Protein AF-A0A0N0GN19-F1 (afdb_monomer_lite)

Sequence (93 aa):
MWAGDTSGAAALVQQLVDAQPWQGPRIKVFNSLAGTVPDRVVCNCKQVKESAIRARVTQGDGLDTLKAKLGCGTVCGSCVPEIKRMCASVALV

InterPro domains:
  IPR007419 BFD-like [2Fe-2S]-binding domain [PF04324] (41-86)
  IPR041854 BFD-like [2Fe-2S]-binding domain superfamily [G3DSA:1.10.10.1100] (41-90)

Structure (mmCIF, N/CA/C/O backbone):
data_AF-A0A0N0GN19-F1
#
_entry.id   AF-A0A0N0GN19-F1
#
loop_
_atom_site.group_PDB
_atom_site.id
_atom_site.type_symbol
_atom_site.label_atom_id
_atom_site.label_alt_id
_atom_site.label_comp_id
_atom_site.label_asym_id
_atom_site.label_entity_id
_atom_site.label_seq_id
_atom_site.pdbx_PDB_ins_code
_atom_site.Cartn_x
_atom_site.Cartn_y
_atom_site.Cart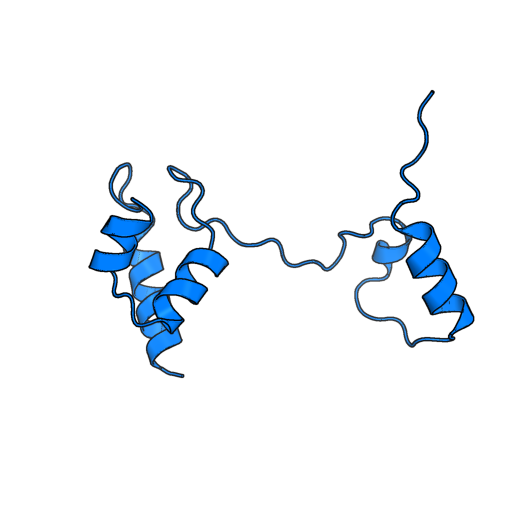n_z
_atom_site.occupancy
_atom_site.B_iso_or_equiv
_atom_site.auth_seq_id
_atom_site.auth_comp_id
_atom_site.auth_asym_id
_atom_site.auth_atom_id
_atom_site.pdbx_PDB_model_num
ATOM 1 N N . MET A 1 1 ? 35.399 3.226 -3.947 1.00 42.25 1 MET A N 1
ATOM 2 C CA . MET A 1 1 ? 35.062 2.172 -4.925 1.00 42.25 1 MET A CA 1
ATOM 3 C C . MET A 1 1 ? 33.543 2.113 -5.032 1.00 42.25 1 MET A C 1
ATOM 5 O O . MET A 1 1 ? 32.910 1.511 -4.180 1.00 42.25 1 MET A O 1
ATOM 9 N N . TRP A 1 2 ? 32.950 2.831 -5.990 1.00 53.22 2 TRP A N 1
ATOM 10 C CA . TRP A 1 2 ? 31.511 2.767 -6.267 1.00 53.22 2 TRP A CA 1
ATOM 11 C C . TRP A 1 2 ? 31.310 1.825 -7.447 1.00 53.22 2 TRP A C 1
ATOM 13 O O . TRP A 1 2 ? 31.482 2.225 -8.595 1.00 53.22 2 TRP A O 1
ATOM 23 N N . ALA A 1 3 ? 31.021 0.556 -7.167 1.00 56.72 3 ALA A N 1
ATOM 24 C CA . ALA A 1 3 ? 30.478 -0.317 -8.194 1.00 56.72 3 ALA A CA 1
ATOM 25 C C . ALA A 1 3 ? 29.063 0.193 -8.486 1.00 56.72 3 ALA A C 1
ATOM 27 O O . ALA A 1 3 ? 28.198 0.138 -7.613 1.00 56.72 3 ALA A O 1
ATOM 28 N N . GLY A 1 4 ? 28.860 0.776 -9.669 1.00 65.81 4 GLY A N 1
ATOM 29 C CA . GLY A 1 4 ? 27.516 1.061 -10.153 1.00 65.81 4 GLY A CA 1
ATOM 30 C C . GLY A 1 4 ? 26.715 -0.237 -10.127 1.00 65.81 4 GLY A C 1
ATOM 31 O O . GLY A 1 4 ? 27.204 -1.268 -10.586 1.00 65.81 4 GLY A O 1
ATOM 32 N N . ASP A 1 5 ? 25.528 -0.197 -9.534 1.00 69.75 5 ASP A N 1
ATOM 33 C CA . ASP A 1 5 ? 24.662 -1.363 -9.422 1.00 69.75 5 ASP A CA 1
ATOM 34 C C . ASP A 1 5 ? 24.176 -1.780 -10.821 1.00 69.75 5 ASP A C 1
ATOM 36 O O . ASP A 1 5 ? 23.324 -1.129 -11.427 1.00 69.75 5 ASP A O 1
ATOM 40 N N . THR A 1 6 ? 24.761 -2.848 -11.366 1.00 71.69 6 THR A N 1
ATOM 41 C CA . THR A 1 6 ? 24.402 -3.413 -12.675 1.00 71.69 6 THR A CA 1
ATOM 42 C C . THR A 1 6 ? 23.295 -4.460 -12.581 1.00 71.69 6 THR A C 1
ATOM 44 O O . THR A 1 6 ? 22.991 -5.103 -13.587 1.00 71.69 6 THR A O 1
ATOM 47 N N . SER A 1 7 ? 22.643 -4.620 -11.423 1.00 70.12 7 SER A N 1
ATOM 48 C CA . SER A 1 7 ? 21.648 -5.678 -11.191 1.00 70.12 7 SER A CA 1
ATOM 49 C C . SER A 1 7 ? 20.464 -5.654 -12.174 1.00 70.12 7 SER A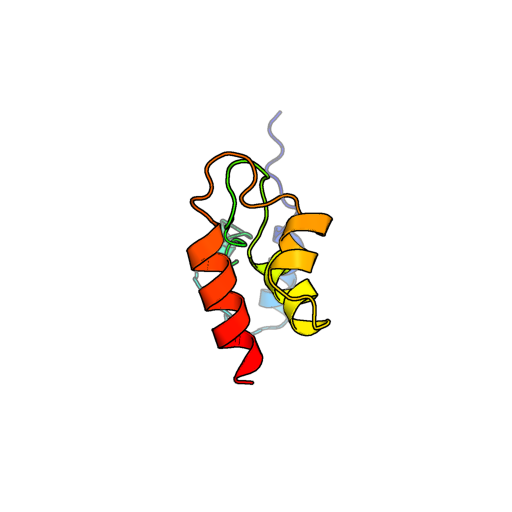 C 1
ATOM 51 O O . SER A 1 7 ? 19.805 -6.672 -12.361 1.00 70.12 7 SER A O 1
ATOM 53 N N . GLY A 1 8 ? 20.204 -4.527 -12.852 1.00 71.62 8 GLY A N 1
ATOM 54 C CA . GLY A 1 8 ? 19.199 -4.421 -13.922 1.00 71.62 8 GLY A CA 1
ATOM 55 C C . GLY A 1 8 ? 19.738 -4.509 -15.358 1.00 71.62 8 GLY A C 1
ATOM 56 O O . GLY A 1 8 ? 18.953 -4.657 -16.294 1.00 71.62 8 GLY A O 1
ATOM 57 N N . ALA A 1 9 ? 21.055 -4.418 -15.560 1.00 77.62 9 ALA A N 1
ATOM 58 C CA . ALA A 1 9 ? 21.656 -4.251 -16.884 1.00 77.62 9 ALA A CA 1
ATOM 59 C C . ALA A 1 9 ? 21.529 -5.512 -17.752 1.00 77.62 9 ALA A C 1
ATOM 61 O O . ALA A 1 9 ? 21.170 -5.414 -18.922 1.00 77.62 9 ALA A O 1
ATOM 62 N N . ALA A 1 10 ? 21.763 -6.697 -17.179 1.00 81.56 10 ALA A N 1
ATOM 63 C CA . ALA A 1 10 ? 21.687 -7.959 -17.919 1.00 81.56 10 ALA A CA 1
ATOM 64 C C . ALA A 1 10 ? 20.275 -8.229 -18.467 1.00 81.56 10 ALA A C 1
ATOM 66 O O . ALA A 1 10 ? 20.122 -8.592 -19.631 1.00 81.56 10 ALA A O 1
ATOM 67 N N . ALA A 1 11 ? 19.240 -7.984 -17.656 1.00 79.88 11 ALA A N 1
ATOM 68 C CA . ALA A 1 11 ? 17.850 -8.148 -18.079 1.00 79.88 11 ALA A CA 1
ATOM 69 C C . ALA A 1 11 ? 17.483 -7.191 -19.227 1.00 79.88 11 ALA A C 1
ATOM 71 O O . ALA A 1 11 ? 16.818 -7.597 -20.178 1.00 79.88 11 ALA A O 1
ATOM 72 N N . LEU A 1 12 ? 17.958 -5.942 -19.172 1.00 78.88 12 LEU A N 1
ATOM 73 C CA . LEU A 1 12 ? 17.733 -4.960 -20.233 1.00 78.88 12 LEU A CA 1
ATOM 74 C C . LEU A 1 12 ? 18.452 -5.340 -21.537 1.00 78.88 12 LEU A C 1
ATOM 76 O O . LEU A 1 12 ? 17.863 -5.235 -22.610 1.00 78.88 12 LEU A O 1
ATOM 80 N N . VAL A 1 13 ? 19.708 -5.796 -21.456 1.00 85.44 13 VAL A N 1
ATOM 81 C CA . VAL A 1 13 ? 20.469 -6.257 -22.632 1.00 85.44 13 VAL A CA 1
ATOM 82 C C . VAL A 1 13 ? 19.750 -7.421 -23.309 1.00 85.44 13 VAL A C 1
ATOM 84 O O . VAL A 1 13 ? 19.601 -7.405 -24.528 1.00 85.44 13 VAL A O 1
ATOM 87 N N . GLN A 1 14 ? 19.234 -8.376 -22.532 1.00 83.69 14 GLN A N 1
ATOM 88 C CA . GLN A 1 14 ? 18.492 -9.509 -23.079 1.00 83.69 14 GLN A CA 1
ATOM 89 C C . GLN A 1 14 ? 17.226 -9.062 -23.830 1.00 83.69 14 GLN A C 1
ATOM 91 O O . GLN A 1 14 ? 16.986 -9.512 -24.945 1.00 83.69 14 GLN A O 1
ATOM 96 N N . GLN A 1 15 ? 16.467 -8.098 -23.294 1.00 82.19 15 GLN A N 1
ATOM 97 C CA . GLN A 1 15 ? 15.290 -7.545 -23.984 1.00 82.19 15 GLN A CA 1
ATOM 98 C C . GLN A 1 15 ? 15.627 -6.885 -25.330 1.00 82.19 15 GLN A C 1
ATOM 100 O O . GLN A 1 15 ? 14.828 -6.963 -26.264 1.00 82.19 15 GLN A O 1
ATOM 105 N N . LEU A 1 16 ? 16.791 -6.233 -25.431 1.00 85.50 16 LEU A N 1
ATOM 106 C CA . LEU A 1 16 ? 17.260 -5.614 -26.675 1.00 85.50 16 LEU A CA 1
ATOM 107 C C . LEU A 1 16 ? 17.679 -6.662 -27.710 1.00 85.50 16 LEU A C 1
ATOM 109 O O . LEU A 1 16 ? 17.347 -6.514 -28.884 1.00 85.50 16 LEU A O 1
ATOM 113 N N . VAL A 1 17 ? 18.379 -7.715 -27.275 1.00 89.94 17 VAL A N 1
ATOM 114 C CA . VAL A 1 17 ? 18.770 -8.845 -28.135 1.00 89.94 17 VAL A CA 1
ATOM 115 C C . VAL A 1 17 ? 17.535 -9.561 -28.682 1.00 89.94 17 VAL A C 1
ATOM 117 O O . VAL A 1 17 ? 17.476 -9.848 -29.874 1.00 89.94 17 VAL A O 1
ATOM 120 N N . ASP A 1 18 ? 16.519 -9.762 -27.843 1.00 89.56 18 ASP A N 1
ATOM 121 C CA . ASP A 1 18 ? 15.269 -10.436 -28.211 1.00 89.56 18 ASP A CA 1
ATOM 122 C C . ASP A 1 18 ? 14.299 -9.534 -29.006 1.00 89.56 18 ASP A C 1
ATOM 124 O O . ASP A 1 18 ? 13.151 -9.917 -29.241 1.00 89.56 18 ASP A O 1
ATOM 128 N N . ALA A 1 19 ? 14.738 -8.329 -29.401 1.00 86.12 19 ALA A N 1
ATOM 129 C CA . ALA A 1 19 ? 13.963 -7.330 -30.141 1.00 86.12 19 ALA A CA 1
ATOM 130 C C . ALA A 1 19 ? 12.567 -7.063 -29.542 1.00 86.12 19 ALA A C 1
ATOM 132 O O . ALA A 1 19 ? 11.603 -6.786 -30.262 1.00 86.12 19 ALA A O 1
ATOM 133 N N . GLN A 1 20 ? 12.444 -7.150 -28.212 1.00 80.94 20 GLN A N 1
ATOM 134 C CA . GLN A 1 20 ? 11.161 -6.981 -27.542 1.00 80.94 20 GLN A CA 1
ATOM 135 C C . GLN A 1 20 ? 10.659 -5.538 -27.710 1.00 80.94 20 GLN A C 1
ATOM 137 O O . GLN A 1 20 ? 11.430 -4.587 -27.533 1.00 80.94 20 GLN A O 1
ATOM 142 N N . PRO A 1 21 ? 9.365 -5.334 -28.021 1.00 82.69 21 PRO A N 1
ATOM 143 C CA . PRO A 1 21 ? 8.797 -3.997 -28.104 1.00 82.69 21 PRO A CA 1
ATOM 144 C C . PRO A 1 21 ? 8.926 -3.291 -26.754 1.00 82.69 21 PRO A C 1
ATOM 146 O O . PRO A 1 21 ? 8.636 -3.867 -25.705 1.00 82.69 21 PRO A O 1
ATOM 149 N N . TRP A 1 22 ? 9.348 -2.027 -26.785 1.00 82.44 22 TRP A N 1
ATOM 150 C CA . TRP A 1 22 ? 9.584 -1.236 -25.581 1.00 82.44 22 TRP A CA 1
ATOM 151 C C . TRP A 1 22 ? 8.324 -1.145 -24.701 1.00 82.44 22 TRP A C 1
ATOM 153 O O . TRP A 1 22 ? 7.302 -0.611 -25.132 1.00 82.44 22 TRP A O 1
ATOM 163 N N . GLN A 1 23 ? 8.406 -1.616 -23.451 1.00 75.19 23 GLN A N 1
ATOM 164 C CA . GLN A 1 23 ? 7.296 -1.589 -22.490 1.00 75.19 23 GLN A CA 1
ATOM 165 C C . GLN A 1 23 ? 7.509 -0.504 -21.419 1.00 75.19 23 GLN A C 1
ATOM 167 O O . GLN A 1 23 ? 8.345 -0.642 -20.521 1.00 75.19 23 GLN A O 1
ATOM 172 N N . GLY A 1 24 ? 6.701 0.560 -21.471 1.00 79.81 24 GLY A N 1
ATOM 173 C CA . GLY A 1 24 ? 6.643 1.607 -20.442 1.00 79.81 24 GLY A CA 1
ATOM 174 C C . GLY A 1 24 ? 7.527 2.841 -20.704 1.00 79.81 24 GLY A C 1
ATOM 175 O O . GLY A 1 24 ? 7.866 3.141 -21.847 1.00 79.81 24 GLY A O 1
ATOM 176 N N . PRO A 1 25 ? 7.888 3.619 -19.668 1.00 84.69 25 PRO A N 1
ATOM 177 C CA . PRO A 1 25 ? 8.661 4.855 -19.825 1.00 84.69 25 PRO A CA 1
ATOM 178 C C . PRO A 1 25 ? 10.122 4.604 -20.232 1.00 84.69 25 PRO A C 1
ATOM 180 O O . PRO A 1 25 ? 10.794 3.772 -19.627 1.00 84.69 25 PRO A O 1
ATOM 183 N N . ARG A 1 26 ? 10.658 5.380 -21.190 1.00 86.00 26 ARG A N 1
ATOM 184 C CA . ARG A 1 26 ? 12.052 5.248 -21.688 1.00 86.00 26 ARG A CA 1
ATOM 185 C C . ARG A 1 26 ? 13.138 5.397 -20.617 1.00 86.00 26 ARG A C 1
ATOM 187 O O . ARG A 1 26 ? 14.225 4.850 -20.757 1.00 86.00 26 ARG A O 1
ATOM 194 N N . ILE A 1 27 ? 12.827 6.079 -19.518 1.00 85.38 27 ILE A N 1
ATOM 195 C CA . ILE A 1 27 ? 13.734 6.261 -18.379 1.00 85.38 27 ILE A CA 1
ATOM 196 C C . ILE A 1 27 ? 14.118 4.932 -17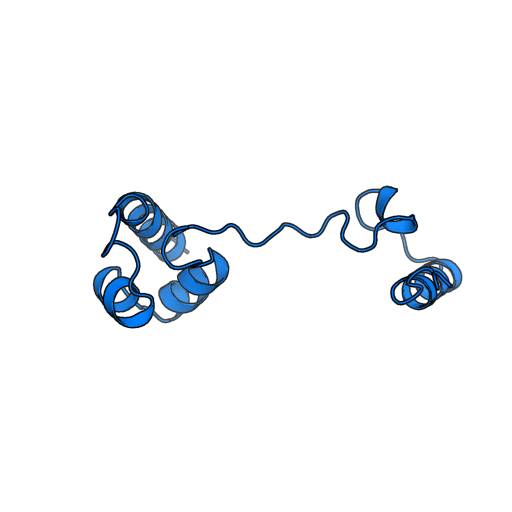.688 1.00 85.38 27 ILE A C 1
ATOM 198 O O . ILE A 1 27 ? 15.123 4.894 -16.981 1.00 85.38 27 ILE A O 1
ATOM 202 N N . LYS A 1 28 ? 13.400 3.824 -17.953 1.00 80.31 28 LYS A N 1
ATOM 203 C CA . LYS A 1 28 ? 13.755 2.481 -17.458 1.00 80.31 28 LYS A CA 1
ATOM 204 C C . LYS A 1 28 ? 15.175 2.029 -17.800 1.00 80.31 28 LYS A C 1
ATOM 206 O O . LYS A 1 28 ? 15.735 1.253 -17.036 1.00 80.31 28 LYS A O 1
ATOM 211 N N . VAL A 1 29 ? 15.766 2.536 -18.890 1.00 80.75 29 VAL A N 1
ATOM 212 C CA . VAL A 1 29 ? 17.168 2.250 -19.262 1.00 80.75 29 VAL A CA 1
ATOM 213 C C . VAL A 1 29 ? 18.144 2.618 -18.142 1.00 80.75 29 VAL A C 1
ATOM 215 O O . VAL A 1 29 ? 19.101 1.894 -17.897 1.00 80.75 29 VAL A O 1
ATOM 218 N N . PHE A 1 30 ? 17.902 3.741 -17.465 1.00 80.69 30 PHE A N 1
ATOM 219 C CA . PHE A 1 30 ? 18.796 4.273 -16.434 1.00 80.69 30 PHE A CA 1
ATOM 220 C C 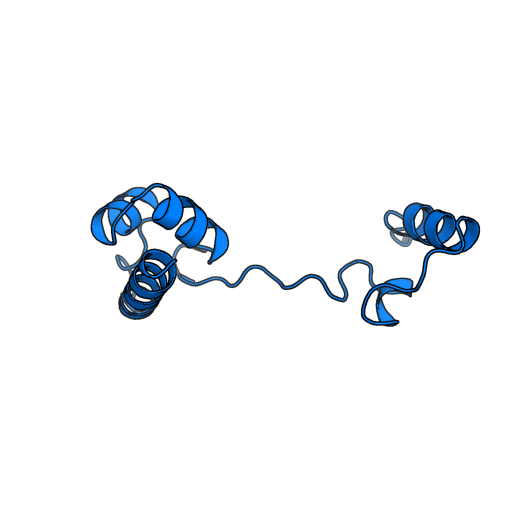. PHE A 1 30 ? 18.285 4.008 -15.019 1.00 80.69 30 PHE A C 1
ATOM 222 O O . PHE A 1 30 ? 19.058 4.010 -14.067 1.00 80.69 30 PHE A O 1
ATOM 229 N N . ASN A 1 31 ? 16.975 3.804 -14.877 1.00 81.88 31 ASN A N 1
ATOM 230 C CA . ASN A 1 31 ? 16.320 3.572 -13.604 1.00 81.88 31 ASN A CA 1
ATOM 231 C C . ASN A 1 31 ? 15.371 2.379 -13.720 1.00 81.88 31 ASN A C 1
ATOM 233 O O . ASN A 1 31 ? 14.230 2.528 -14.157 1.00 81.88 31 ASN A O 1
ATOM 237 N N . SER A 1 32 ? 15.818 1.208 -13.275 1.00 75.06 32 SER A N 1
ATOM 238 C CA . SER A 1 32 ? 15.036 -0.035 -13.313 1.00 75.06 32 SER A CA 1
ATOM 239 C C . SER A 1 32 ? 13.699 0.054 -12.562 1.00 75.06 32 SER A C 1
ATOM 241 O O . SER A 1 32 ? 12.759 -0.666 -12.898 1.00 75.06 32 SER A O 1
ATOM 243 N N . LEU A 1 33 ? 13.572 0.971 -11.594 1.00 73.12 33 LEU A N 1
ATOM 244 C CA . LEU A 1 33 ? 12.339 1.218 -10.839 1.00 73.12 33 LEU A CA 1
ATOM 245 C C . LEU A 1 33 ? 11.344 2.122 -11.578 1.00 73.12 33 LEU A C 1
ATOM 247 O O . LEU A 1 33 ? 10.199 2.267 -11.143 1.00 73.12 33 LEU A O 1
ATOM 251 N N . ALA A 1 34 ? 11.751 2.765 -12.673 1.00 70.81 34 ALA A N 1
ATOM 252 C CA . ALA A 1 34 ? 10.883 3.688 -13.380 1.00 70.81 34 ALA A CA 1
ATOM 253 C C . ALA A 1 3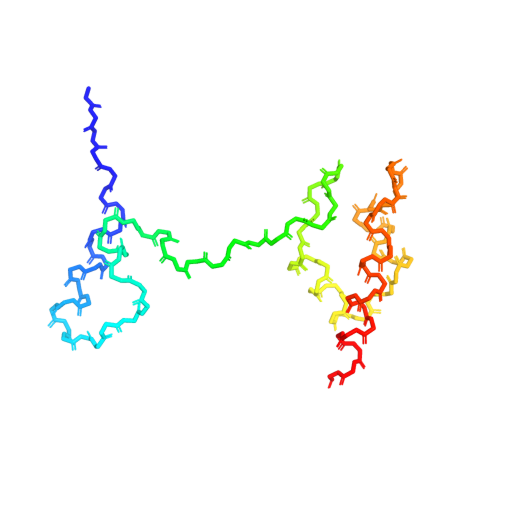4 ? 9.684 2.949 -13.994 1.00 70.81 34 ALA A C 1
ATOM 255 O O . ALA A 1 34 ? 9.837 2.020 -14.776 1.00 70.81 34 ALA A O 1
ATOM 256 N N . GLY A 1 35 ? 8.465 3.355 -13.648 1.00 67.31 35 GLY A N 1
ATOM 257 C CA . GLY A 1 35 ? 7.242 2.679 -14.096 1.00 67.31 35 GLY A CA 1
ATOM 258 C C . GLY A 1 35 ? 6.746 1.563 -13.170 1.00 67.31 35 GLY A C 1
ATOM 259 O O . GLY A 1 35 ? 5.695 0.993 -13.449 1.00 67.31 35 GLY A O 1
ATOM 260 N N . THR A 1 36 ? 7.430 1.280 -12.058 1.00 71.38 36 THR A N 1
ATOM 261 C CA . THR A 1 36 ? 6.822 0.545 -10.941 1.00 71.38 36 THR A CA 1
ATOM 262 C C . THR A 1 36 ? 5.891 1.498 -10.197 1.00 71.38 36 THR A C 1
ATOM 264 O O . THR A 1 36 ? 6.337 2.541 -9.721 1.00 71.38 36 THR A O 1
ATOM 267 N N . VAL A 1 37 ? 4.599 1.171 -10.094 1.00 72.00 37 VAL A N 1
ATOM 268 C CA . VAL A 1 37 ? 3.680 1.928 -9.231 1.00 72.00 37 VAL A CA 1
ATOM 269 C C . VAL A 1 37 ? 4.030 1.578 -7.783 1.00 72.00 37 VAL A C 1
ATOM 271 O O . VAL A 1 37 ? 3.898 0.410 -7.409 1.00 72.00 37 VAL A O 1
ATOM 274 N N . PRO A 1 38 ? 4.523 2.530 -6.969 1.00 75.19 38 PRO A N 1
ATOM 275 C CA . PRO A 1 38 ? 4.835 2.242 -5.582 1.00 75.19 38 PRO A CA 1
ATOM 276 C C . PRO A 1 38 ? 3.553 1.875 -4.842 1.00 75.19 38 PRO A C 1
ATOM 278 O O . PRO A 1 38 ? 2.504 2.499 -5.013 1.00 75.19 38 PRO A O 1
ATOM 281 N N . ASP A 1 39 ? 3.655 0.856 -4.000 1.00 83.69 39 ASP A N 1
ATOM 282 C CA . ASP A 1 39 ? 2.547 0.423 -3.165 1.00 83.69 39 ASP A CA 1
ATOM 283 C C . ASP A 1 39 ? 2.209 1.513 -2.147 1.00 83.69 39 ASP A C 1
ATOM 285 O O . ASP A 1 39 ? 3.016 1.857 -1.275 1.00 83.69 39 ASP A O 1
ATOM 289 N N . ARG A 1 40 ? 1.024 2.102 -2.303 1.00 88.75 40 ARG A N 1
ATOM 290 C CA . ARG A 1 40 ? 0.599 3.259 -1.525 1.00 88.75 40 ARG A CA 1
ATOM 291 C C . ARG A 1 40 ? 0.435 2.877 -0.055 1.00 88.75 40 ARG A C 1
ATOM 293 O O . ARG A 1 40 ? -0.307 1.961 0.282 1.00 88.75 40 ARG A O 1
ATOM 300 N N . VAL A 1 41 ? 1.071 3.621 0.847 1.00 90.50 41 VAL A N 1
ATOM 301 C CA . VAL A 1 41 ? 0.855 3.464 2.293 1.00 90.50 41 VAL A CA 1
ATOM 302 C C . VAL A 1 41 ? -0.453 4.154 2.688 1.00 90.50 41 VAL A C 1
ATOM 304 O O . VAL A 1 41 ? -0.599 5.361 2.509 1.00 90.50 41 VAL A O 1
ATOM 307 N N . VAL A 1 42 ? -1.396 3.391 3.243 1.00 89.38 42 VAL A N 1
ATOM 308 C CA . VAL A 1 42 ? -2.719 3.868 3.689 1.00 89.38 42 VAL A CA 1
ATOM 309 C C . VAL A 1 42 ? -2.698 4.266 5.167 1.00 89.38 42 VAL A C 1
ATOM 311 O O . VAL A 1 42 ? -3.289 5.270 5.552 1.00 89.38 42 VAL A O 1
ATOM 314 N N . CYS A 1 43 ? -1.993 3.521 6.027 1.00 90.75 43 CYS A N 1
ATOM 315 C CA . CYS A 1 43 ? -1.792 3.910 7.427 1.00 90.75 43 CYS A CA 1
ATOM 316 C C . CYS A 1 43 ? -0.322 4.230 7.679 1.00 90.75 43 CYS A C 1
ATOM 318 O O . CYS A 1 43 ? 0.485 3.318 7.842 1.00 90.75 43 CYS A O 1
ATOM 320 N N . ASN A 1 44 ? 0.017 5.515 7.780 1.00 89.50 44 ASN A N 1
ATOM 321 C CA . ASN A 1 44 ? 1.401 5.937 8.007 1.00 89.50 44 ASN A CA 1
ATOM 322 C C . ASN A 1 44 ? 1.906 5.549 9.417 1.00 89.50 44 ASN A C 1
ATOM 324 O O . ASN A 1 44 ? 3.036 5.104 9.577 1.00 89.50 44 ASN A O 1
ATOM 328 N N . CYS A 1 45 ? 1.043 5.582 10.441 1.00 90.38 45 CYS A N 1
ATOM 329 C CA . CYS A 1 45 ? 1.419 5.202 11.813 1.00 90.38 45 CYS A CA 1
ATOM 330 C C . CYS A 1 45 ? 1.843 3.734 11.967 1.00 90.38 45 CYS A C 1
ATOM 332 O O . CYS A 1 45 ? 2.631 3.412 12.849 1.00 90.38 45 CYS A O 1
ATOM 334 N N . LYS A 1 46 ? 1.280 2.836 11.153 1.00 87.00 46 LYS A N 1
ATOM 335 C CA . LYS A 1 46 ? 1.551 1.390 11.198 1.00 87.00 46 LYS A CA 1
ATOM 336 C C . LYS A 1 46 ? 2.218 0.876 9.918 1.00 87.00 46 LYS A C 1
ATOM 338 O O . LYS A 1 46 ? 2.352 -0.328 9.757 1.00 87.00 46 LYS A O 1
ATOM 343 N N . GLN A 1 47 ? 2.608 1.782 9.015 1.00 88.81 47 GLN A N 1
ATOM 344 C CA . GLN A 1 47 ? 3.175 1.476 7.695 1.00 88.81 47 GLN A CA 1
ATOM 345 C C . GLN A 1 47 ? 2.353 0.436 6.907 1.00 88.81 47 GLN A C 1
ATOM 347 O O . GLN A 1 47 ? 2.893 -0.425 6.214 1.00 88.81 47 GLN A O 1
ATOM 352 N N . VAL A 1 48 ? 1.020 0.508 7.013 1.00 88.81 48 VAL A N 1
ATOM 353 C CA . VAL A 1 48 ? 0.123 -0.429 6.323 1.00 88.81 48 VAL A CA 1
ATOM 354 C C . VAL A 1 48 ? -0.058 0.016 4.881 1.00 88.81 48 VAL A C 1
ATOM 356 O O . VAL A 1 48 ? -0.515 1.132 4.625 1.00 88.81 48 VAL A O 1
ATOM 359 N N . LYS A 1 49 ? 0.271 -0.884 3.959 1.00 91.12 49 LYS A N 1
ATOM 360 C CA . LYS A 1 49 ? 0.174 -0.702 2.510 1.00 91.12 49 LYS A CA 1
ATOM 361 C C . LYS A 1 49 ? -1.208 -1.055 1.965 1.00 91.12 49 LYS A C 1
ATOM 363 O O . LYS A 1 49 ? -1.921 -1.886 2.528 1.00 91.12 49 LYS A O 1
ATOM 368 N N . GLU A 1 50 ? -1.563 -0.434 0.850 1.00 89.81 50 GLU A N 1
ATOM 369 C CA . GLU A 1 50 ? -2.808 -0.660 0.125 1.00 89.81 50 GLU A CA 1
ATOM 370 C C . GLU A 1 50 ? -2.928 -2.114 -0.342 1.00 89.81 50 GLU A C 1
ATOM 372 O O . GLU A 1 50 ? -3.991 -2.711 -0.165 1.00 89.81 50 GLU A O 1
ATOM 377 N N . SER A 1 51 ? -1.853 -2.719 -0.860 1.00 88.12 51 SER A N 1
ATOM 378 C CA . SER A 1 51 ? -1.880 -4.129 -1.280 1.00 88.12 51 SER A CA 1
ATOM 379 C C . SER A 1 51 ? -2.239 -5.082 -0.139 1.00 88.12 51 SER A C 1
ATOM 381 O O . SER A 1 51 ? -3.029 -6.003 -0.333 1.00 88.12 51 SER A O 1
ATOM 383 N N . ALA A 1 52 ? -1.714 -4.836 1.066 1.00 88.06 52 ALA A N 1
ATOM 384 C CA . ALA A 1 52 ? -1.978 -5.654 2.243 1.00 88.06 52 ALA A CA 1
ATOM 385 C C . ALA A 1 52 ? -3.449 -5.562 2.663 1.00 88.06 52 ALA A C 1
ATOM 387 O O . ALA A 1 52 ? -4.045 -6.569 3.043 1.00 88.06 52 ALA A O 1
ATOM 388 N N . ILE A 1 53 ? -4.048 -4.371 2.559 1.00 88.19 53 ILE A N 1
ATOM 389 C CA . ILE A 1 53 ? -5.480 -4.178 2.807 1.00 88.19 53 ILE A CA 1
ATOM 390 C C . ILE A 1 53 ? -6.287 -4.905 1.732 1.00 88.19 53 ILE A C 1
ATOM 392 O O . ILE A 1 53 ? -7.139 -5.717 2.075 1.00 88.19 53 ILE A O 1
ATOM 396 N N . ARG A 1 54 ? -5.989 -4.684 0.445 1.00 87.75 54 ARG A N 1
ATOM 397 C CA . ARG A 1 54 ? -6.697 -5.331 -0.673 1.00 87.75 54 ARG A CA 1
ATOM 398 C C . ARG A 1 54 ? -6.657 -6.854 -0.569 1.00 87.75 54 ARG A C 1
ATOM 400 O O . ARG A 1 54 ? -7.708 -7.475 -0.621 1.00 87.75 54 ARG A O 1
ATOM 407 N N . ALA A 1 55 ? -5.486 -7.444 -0.327 1.00 87.94 55 ALA A N 1
ATOM 408 C CA . ALA A 1 55 ? -5.326 -8.892 -0.198 1.00 87.94 55 ALA A CA 1
ATOM 409 C C . ALA A 1 55 ? -6.208 -9.493 0.910 1.00 87.94 55 ALA A C 1
ATOM 411 O O . ALA A 1 55 ? -6.725 -10.596 0.762 1.00 87.94 55 ALA A O 1
ATOM 412 N N . ARG A 1 56 ? -6.397 -8.766 2.017 1.00 86.19 56 ARG A N 1
ATOM 413 C CA . ARG A 1 56 ? -7.263 -9.172 3.133 1.00 86.19 56 ARG A CA 1
ATOM 414 C C . ARG A 1 56 ? -8.742 -8.947 2.829 1.00 86.19 56 ARG A C 1
ATOM 416 O O . ARG A 1 56 ? -9.555 -9.817 3.113 1.00 86.19 56 ARG A O 1
ATOM 423 N N . VAL A 1 57 ? -9.089 -7.829 2.199 1.00 86.44 57 VAL A N 1
ATOM 424 C CA . VAL A 1 57 ? -10.468 -7.559 1.767 1.00 86.44 57 VAL A CA 1
ATOM 425 C C . VAL A 1 57 ? -10.942 -8.622 0.774 1.00 86.44 57 VAL A C 1
ATOM 427 O O . VAL A 1 57 ? -12.055 -9.115 0.905 1.00 86.44 57 VAL A O 1
ATOM 430 N N . THR A 1 58 ? -10.082 -9.059 -0.151 1.00 83.25 58 THR A N 1
ATOM 431 C CA . THR A 1 58 ? -10.377 -10.178 -1.062 1.00 83.25 58 THR A CA 1
ATOM 432 C C . THR A 1 58 ? -10.583 -11.507 -0.320 1.00 83.25 58 THR A C 1
ATOM 434 O O . THR A 1 58 ? -11.311 -12.363 -0.804 1.00 83.25 58 THR A O 1
ATOM 437 N N . GLN A 1 59 ? -10.002 -11.684 0.873 1.00 82.62 59 GLN A N 1
ATOM 438 C CA . GLN A 1 59 ? -10.257 -12.845 1.743 1.00 82.62 59 GLN A CA 1
ATOM 439 C C . GLN A 1 59 ? -11.591 -12.749 2.509 1.00 82.62 59 GLN A C 1
ATOM 441 O O . GLN A 1 59 ? -11.924 -13.670 3.250 1.00 82.62 59 GLN A O 1
ATOM 446 N N . GLY A 1 60 ? -12.349 -11.655 2.362 1.00 80.62 60 GLY A N 1
ATOM 447 C CA . GLY A 1 60 ? -13.585 -11.407 3.109 1.00 80.62 60 GLY A CA 1
ATOM 448 C C . GLY A 1 60 ? -13.369 -10.761 4.481 1.00 80.62 60 GLY A C 1
ATOM 449 O O . GLY A 1 60 ? -14.313 -10.665 5.266 1.00 80.62 60 GLY A O 1
ATOM 450 N N . ASP A 1 61 ? -12.152 -10.296 4.792 1.00 80.62 61 ASP A N 1
ATOM 451 C CA . ASP A 1 61 ? -11.898 -9.571 6.038 1.00 80.62 61 ASP A CA 1
ATOM 452 C C . ASP A 1 61 ? -12.559 -8.178 5.983 1.00 80.62 61 ASP A C 1
ATOM 454 O O . ASP A 1 61 ? -12.196 -7.313 5.180 1.00 80.62 61 ASP A O 1
ATOM 458 N N . GLY A 1 62 ? -13.523 -7.952 6.878 1.00 79.44 62 GLY A N 1
ATOM 459 C CA . GLY A 1 62 ? -14.167 -6.655 7.080 1.00 79.44 62 GLY A CA 1
ATOM 460 C C . GLY A 1 62 ? -13.284 -5.642 7.818 1.00 79.44 62 GLY A C 1
ATOM 461 O O . GLY A 1 62 ? -12.178 -5.946 8.271 1.00 79.44 62 GLY A O 1
ATOM 462 N N . LEU A 1 63 ? -13.800 -4.419 7.983 1.00 80.81 63 LEU A N 1
ATOM 463 C CA . LEU A 1 63 ? -13.093 -3.311 8.641 1.00 80.81 63 LEU A CA 1
ATOM 464 C C . LEU A 1 63 ? -12.587 -3.688 10.045 1.00 80.81 63 LEU A C 1
ATOM 466 O O . LEU A 1 63 ? -11.451 -3.369 10.391 1.00 80.81 63 LEU A O 1
ATOM 470 N N . ASP A 1 64 ? -13.399 -4.379 10.845 1.00 81.88 64 ASP A N 1
ATOM 471 C CA . ASP A 1 64 ? -13.024 -4.783 12.204 1.00 81.88 64 ASP A CA 1
ATOM 472 C C . ASP A 1 64 ? -11.912 -5.836 12.213 1.00 81.88 64 ASP A C 1
ATOM 474 O O . ASP A 1 64 ? -10.958 -5.721 12.985 1.00 81.88 64 ASP A O 1
ATOM 478 N N . THR A 1 65 ? -11.952 -6.798 11.289 1.00 82.50 65 THR A N 1
ATOM 4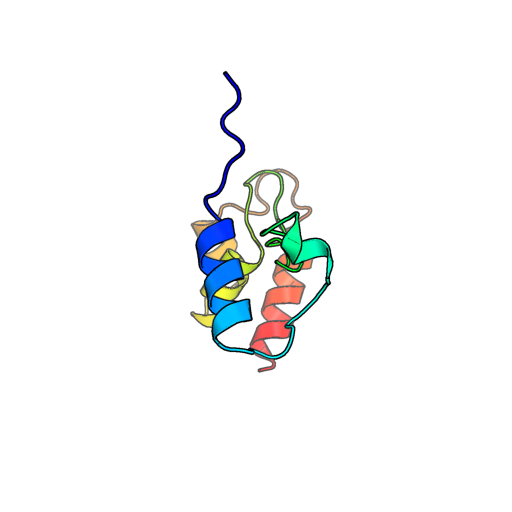79 C CA . THR A 1 65 ? -10.901 -7.812 11.140 1.00 82.50 65 THR A CA 1
ATOM 480 C C . THR A 1 65 ? -9.591 -7.194 10.653 1.00 82.50 65 THR A C 1
ATOM 482 O O . THR A 1 65 ? -8.517 -7.540 11.149 1.00 82.50 65 THR A O 1
ATOM 485 N N . LEU A 1 66 ? -9.662 -6.223 9.735 1.00 83.88 66 LEU A N 1
ATOM 486 C CA . LEU A 1 66 ? -8.506 -5.440 9.290 1.00 83.88 66 LEU A CA 1
ATOM 487 C C . LEU A 1 66 ? -7.902 -4.639 10.445 1.00 83.88 66 LEU A C 1
ATOM 489 O O . LEU A 1 66 ? -6.688 -4.671 10.634 1.00 83.88 66 LEU A O 1
ATOM 493 N N . LYS A 1 67 ? -8.727 -3.969 11.257 1.00 82.44 67 LYS A N 1
ATOM 494 C CA . LYS A 1 67 ? -8.264 -3.236 12.445 1.00 82.44 67 LYS A CA 1
ATOM 495 C C . LYS A 1 67 ? -7.607 -4.167 13.465 1.00 82.44 67 LYS A C 1
ATOM 497 O O . LYS A 1 67 ? -6.568 -3.803 14.005 1.00 82.44 67 LYS A O 1
ATOM 502 N N . ALA A 1 68 ? -8.154 -5.362 13.688 1.00 83.31 68 ALA A N 1
ATOM 503 C CA . ALA A 1 68 ? -7.574 -6.348 14.599 1.00 83.31 68 ALA A CA 1
ATOM 504 C C . ALA A 1 68 ? -6.237 -6.916 14.086 1.00 83.31 68 ALA A C 1
ATOM 506 O O . ALA A 1 68 ? -5.285 -7.026 14.854 1.00 83.31 68 ALA A O 1
ATOM 507 N N . LYS A 1 69 ? -6.134 -7.243 12.788 1.00 83.50 69 LYS A N 1
ATOM 508 C CA . LYS A 1 69 ? -4.923 -7.849 12.199 1.00 83.50 69 LYS A CA 1
ATOM 509 C C . LYS A 1 69 ? -3.808 -6.843 11.905 1.00 83.50 69 LYS A C 1
ATOM 511 O O . LYS A 1 69 ? -2.641 -7.150 12.120 1.00 83.50 69 LYS A O 1
ATOM 516 N N . LEU A 1 70 ? -4.147 -5.676 11.358 1.00 81.31 70 LEU A N 1
ATOM 517 C CA . LEU A 1 70 ? -3.182 -4.665 10.898 1.00 81.31 70 LEU A CA 1
ATOM 518 C C . LEU A 1 70 ? -2.986 -3.533 11.920 1.00 81.31 70 LEU A C 1
ATOM 520 O O . LEU A 1 70 ? -2.054 -2.741 11.792 1.00 81.31 70 LEU A O 1
ATOM 524 N N . GLY A 1 71 ? -3.864 -3.417 12.922 1.00 81.56 71 GLY A N 1
ATOM 525 C CA . GLY A 1 71 ? -3.783 -2.381 13.956 1.00 81.56 71 GLY A CA 1
ATOM 526 C C . GLY A 1 71 ? -4.021 -0.957 13.441 1.00 81.56 71 GLY A C 1
ATOM 527 O O . GLY A 1 71 ? -3.755 0.012 14.158 1.00 81.56 71 GLY A O 1
ATOM 528 N N . CYS A 1 72 ? -4.482 -0.792 12.199 1.00 82.19 72 CYS A N 1
ATOM 529 C CA . CYS A 1 72 ? -4.747 0.510 11.598 1.00 82.19 72 CYS A CA 1
ATOM 530 C C . CYS A 1 72 ? -5.932 1.211 12.289 1.00 82.19 72 CYS A C 1
ATOM 532 O O . CYS A 1 72 ? -6.880 0.584 12.751 1.00 82.19 72 CYS A O 1
ATOM 534 N N . GLY A 1 73 ? -5.859 2.539 12.406 1.00 76.62 73 GLY A N 1
ATOM 535 C CA . GLY A 1 73 ? -6.910 3.342 13.043 1.00 76.62 73 GLY A CA 1
ATOM 536 C C . GLY A 1 73 ? -6.887 3.385 14.577 1.00 76.62 73 GLY A C 1
ATOM 537 O O . GLY A 1 73 ? -7.780 3.989 15.155 1.00 76.62 73 GLY A O 1
ATOM 538 N N . THR A 1 74 ? -5.875 2.802 15.230 1.00 79.75 74 THR A N 1
ATOM 539 C CA . THR A 1 74 ? -5.708 2.827 16.703 1.00 79.75 74 THR A CA 1
ATOM 540 C C . THR A 1 74 ? -4.890 4.016 17.223 1.00 79.75 74 THR A C 1
ATOM 542 O O . THR A 1 74 ? -4.902 4.283 18.417 1.00 79.75 74 THR A O 1
ATOM 545 N N . VAL A 1 75 ? -4.178 4.726 16.336 1.00 81.94 75 VAL A N 1
ATOM 546 C CA . VAL A 1 75 ? -3.282 5.843 16.695 1.00 81.94 75 VAL A CA 1
ATOM 547 C C . VAL A 1 75 ? -3.903 7.192 16.321 1.00 81.94 75 VAL A C 1
ATOM 549 O O . VAL A 1 75 ? -4.399 7.901 17.182 1.00 81.94 75 VAL A O 1
ATOM 552 N N . CYS A 1 76 ? -3.912 7.547 15.031 1.00 86.00 76 CYS A N 1
ATOM 553 C CA . CYS A 1 76 ? -4.440 8.832 14.552 1.00 86.00 76 CYS A CA 1
ATOM 554 C C . CYS A 1 76 ? -5.853 8.746 13.949 1.00 86.00 76 CYS A C 1
ATOM 556 O O . CYS A 1 76 ? -6.447 9.767 13.623 1.00 86.00 76 CYS A O 1
ATOM 558 N N . GLY A 1 77 ? -6.373 7.536 13.710 1.00 83.44 77 GLY A N 1
ATOM 559 C CA . GLY A 1 77 ? -7.698 7.314 13.110 1.00 83.44 77 GLY A CA 1
ATOM 560 C C . GLY A 1 77 ? -7.861 7.728 11.636 1.00 83.44 77 GLY A C 1
ATOM 561 O O . GLY A 1 77 ? -8.832 7.324 11.002 1.00 83.44 77 GLY A O 1
ATOM 562 N N . SER A 1 78 ? -6.910 8.455 11.041 1.00 86.69 78 SER A N 1
ATOM 563 C CA . SER A 1 78 ? -7.065 9.099 9.721 1.00 86.69 78 SER A CA 1
ATOM 564 C C . SER A 1 78 ? -7.263 8.118 8.559 1.00 86.69 78 SER A C 1
ATOM 566 O O . SER A 1 78 ? -7.880 8.450 7.553 1.00 86.69 78 SER A O 1
ATOM 568 N N . CYS A 1 79 ? -6.764 6.890 8.707 1.00 87.56 79 CYS A N 1
ATOM 569 C CA . CYS A 1 79 ? -6.844 5.841 7.688 1.00 87.56 79 CYS A CA 1
ATOM 570 C C . CYS A 1 79 ? -8.191 5.094 7.665 1.00 87.56 79 CYS A C 1
ATOM 572 O O . CYS A 1 79 ? -8.506 4.446 6.673 1.00 87.56 79 CYS A O 1
ATOM 574 N N . VAL A 1 80 ? -9.019 5.188 8.713 1.00 86.94 80 VAL A N 1
ATOM 575 C CA . VAL A 1 80 ? -10.293 4.448 8.822 1.00 86.94 80 VAL A CA 1
ATOM 576 C C . VAL A 1 80 ? -11.302 4.774 7.706 1.00 86.94 80 VAL A C 1
ATOM 578 O O . VAL A 1 80 ? -11.806 3.831 7.089 1.00 86.94 80 VAL A O 1
ATOM 581 N N . PRO A 1 81 ? -11.617 6.052 7.398 1.00 87.44 81 PRO A N 1
ATOM 582 C CA . PRO A 1 81 ? -12.571 6.366 6.331 1.00 87.44 81 PRO A CA 1
ATOM 583 C C . PRO A 1 81 ? -12.077 5.915 4.953 1.00 87.44 81 PRO A C 1
ATOM 585 O O . PRO A 1 81 ? -12.881 5.539 4.102 1.00 87.44 81 PRO A O 1
ATOM 588 N N . GLU A 1 82 ? -10.764 5.925 4.729 1.00 88.31 82 GLU A N 1
ATOM 589 C CA . GLU A 1 82 ? -10.167 5.458 3.482 1.00 88.31 82 GLU A CA 1
ATOM 590 C C . GLU A 1 82 ? -10.262 3.938 3.336 1.00 88.31 82 GLU A C 1
ATOM 592 O O . GLU A 1 82 ? -10.760 3.465 2.318 1.00 88.31 82 GLU A O 1
ATOM 597 N N . ILE A 1 83 ? -9.912 3.178 4.378 1.00 85.50 83 ILE A N 1
ATOM 598 C CA . ILE A 1 83 ? -10.048 1.714 4.377 1.00 85.50 83 ILE A CA 1
ATOM 599 C C . ILE A 1 83 ? -11.509 1.311 4.138 1.00 85.50 83 ILE A C 1
ATOM 601 O O . ILE A 1 83 ? -11.771 0.417 3.339 1.00 85.50 83 ILE A O 1
ATOM 605 N N . LYS A 1 84 ? -12.479 2.006 4.752 1.00 86.81 84 LYS A N 1
ATOM 606 C CA . LYS A 1 84 ? -13.908 1.732 4.530 1.00 86.81 84 LYS A CA 1
ATOM 607 C C . LYS A 1 84 ? -14.316 1.924 3.063 1.00 86.81 84 LYS A C 1
ATOM 609 O O . LYS A 1 84 ? -15.049 1.094 2.529 1.00 86.81 84 LYS A O 1
ATOM 614 N N . ARG A 1 85 ? -13.823 2.980 2.400 1.00 86.38 85 ARG A N 1
ATOM 615 C CA . ARG A 1 85 ? -14.039 3.193 0.955 1.00 86.38 85 ARG A CA 1
ATOM 616 C C . ARG A 1 85 ? -13.402 2.084 0.120 1.00 86.38 85 ARG A C 1
ATOM 618 O O . ARG A 1 85 ? -14.035 1.601 -0.811 1.00 86.38 85 ARG A O 1
ATOM 625 N N . MET A 1 86 ? -12.194 1.649 0.475 1.00 84.06 86 MET A N 1
ATOM 626 C CA . MET A 1 86 ? -11.514 0.550 -0.215 1.00 84.06 86 MET A CA 1
ATOM 627 C C . MET A 1 86 ? -12.288 -0.767 -0.084 1.00 84.06 86 MET A C 1
ATOM 629 O O . MET A 1 86 ? -12.533 -1.417 -1.097 1.00 84.06 86 MET A O 1
ATOM 633 N N . CYS A 1 87 ? -12.750 -1.123 1.120 1.00 82.25 87 CYS A N 1
ATOM 634 C CA . CYS A 1 87 ? -13.603 -2.296 1.339 1.00 82.25 87 CYS A CA 1
ATOM 635 C C . CYS A 1 87 ? -14.867 -2.249 0.470 1.00 82.25 87 CYS A C 1
ATOM 637 O O . CYS A 1 87 ? -15.191 -3.234 -0.184 1.00 82.25 87 CYS A O 1
ATOM 639 N N . ALA A 1 88 ? -15.545 -1.097 0.415 1.00 82.62 88 ALA A N 1
ATOM 640 C CA . ALA A 1 88 ? -16.738 -0.922 -0.411 1.00 82.62 88 ALA A CA 1
ATOM 641 C C . ALA A 1 88 ? -16.440 -1.030 -1.918 1.00 82.62 88 ALA A C 1
ATOM 643 O O . ALA A 1 88 ? -17.232 -1.604 -2.655 1.00 82.62 88 ALA A O 1
ATOM 644 N N . SER A 1 89 ? -15.294 -0.512 -2.375 1.00 78.62 89 SER A N 1
ATOM 645 C CA . SER A 1 89 ? -14.894 -0.580 -3.787 1.00 78.62 89 SER A CA 1
ATOM 646 C C . SER A 1 89 ? -14.522 -1.988 -4.253 1.00 78.62 89 SER A C 1
ATOM 648 O O . SER A 1 89 ? -14.776 -2.334 -5.399 1.00 78.62 89 SER A O 1
ATOM 650 N N . VAL A 1 90 ? -13.930 -2.803 -3.374 1.00 69.50 90 VAL A N 1
ATOM 651 C CA . VAL A 1 90 ? -13.519 -4.176 -3.704 1.00 69.50 90 VAL A CA 1
ATOM 652 C C . VAL A 1 90 ? -14.707 -5.137 -3.617 1.00 69.50 90 VAL A C 1
ATOM 654 O O . VAL A 1 90 ? -14.749 -6.093 -4.373 1.00 69.50 90 VAL A O 1
ATOM 657 N N . ALA A 1 91 ? -15.692 -4.865 -2.754 1.00 59.94 91 ALA A N 1
ATOM 658 C CA . ALA A 1 91 ? -16.917 -5.663 -2.641 1.00 59.94 91 ALA A CA 1
ATOM 659 C C . ALA A 1 91 ? -17.903 -5.490 -3.820 1.00 59.94 91 ALA A C 1
ATOM 661 O O . ALA A 1 91 ? -18.908 -6.191 -3.872 1.00 59.94 91 ALA A O 1
ATOM 662 N N . LEU A 1 92 ? -17.648 -4.543 -4.731 1.00 52.53 92 LEU A N 1
ATOM 663 C CA . LEU A 1 92 ? -18.444 -4.308 -5.947 1.00 52.53 92 LEU A CA 1
ATOM 664 C C . LEU A 1 92 ? -17.924 -5.072 -7.180 1.00 52.53 92 LEU A C 1
ATOM 666 O O . LEU A 1 92 ? -18.464 -4.883 -8.269 1.00 52.53 92 LEU A O 1
ATOM 670 N N . VAL A 1 93 ? -16.884 -5.896 -7.020 1.00 43.84 93 VAL A N 1
ATOM 671 C CA . VAL A 1 93 ? -16.309 -6.762 -8.063 1.00 43.84 93 VAL A CA 1
ATOM 672 C C . VAL A 1 93 ? -16.634 -8.211 -7.737 1.00 43.84 93 VAL A C 1
ATOM 674 O O . VAL A 1 93 ? -17.036 -8.931 -8.675 1.00 43.84 93 VAL A O 1
#

pLDDT: mean 80.38, std 9.68, range [42.25, 91.12]

Foldseek 3Di:
DDDDPCVCVVVVVVCVVVVPDDDDDPCCNVPVCPPPDPFDQLAPVQSHTPVNLLVVLVVVQDLVSCCVPSVGCVPPNPSSVVSNVVSVVSVVD

Organism: NCBI:txid857265

Radius of gyration: 19.26 Å; chains: 1; bounding box: 54×22×47 Å

Secondary structure (DSSP, 8-state):
------TTHHHHHHHHHTTPPP-S-GGGGT-TTTT-----EEEGGGTEEHHHHHHHHHTT--HHHHHHHH-TTSSS-TTHHHHHHHHHHHTT-